Protein AF-A0A7X7K884-F1 (afdb_monomer_lite)

pLDDT: mean 94.02, std 6.11, range [62.34, 98.56]

Radius of gyration: 20.05 Å; chains: 1; bounding box: 52×39×46 Å

Foldseek 3Di:
DVVVPDAAEAEEDFFWQQDLPRDVVSLVVVLVVLVVCVVVVHHYDYPDCEECRTTHQWYQDCPAPLNVLCVVLVVLCQLLQQDPPPHDNPNPCVPVVVVVVVCVPPPVPAADPDPGDSVVSCCPPRNPVSVVVSVVVNVVSCPPPDPVNVVRSVCSRPPVRIGGSVSNVVSVVVSVVVD

Secondary structure (DSSP, 8-state):
-GGGTPPPEEEEE----SSSS--HHHHHHHHHHHHHHHHTT-EEEES-SEESSSS-SEEE-TTSHHHHHHHHHHHHHHHHT--TTT--SGGGHHHHHHHHHHHHHH-TT---TTT-HHHHHHHHIIIIITHHHHHHHHHHHTTT--HHHHHHHHHTTSGGGEEE-HHHHHHHHHHHHT-

Sequence (179 aa):
MRRTGTPIWIGEFGPMLPNLDAEPWRLQLLRDQLEIYREHDASWALWTYKDVGLQGLRTVDPASGYLTRIADVLAAKERLGVDSWGGSDAGVRDILDPIDALFDREFPDYHPWPWGRRPHIAVLVRHILLAEPLAEEWADRFRGVTPEQAAELGRDFSFARTHERTPLADLLRSHIAES

Structure (mmCIF, N/CA/C/O backbone):
data_AF-A0A7X7K884-F1
#
_entry.id   AF-A0A7X7K884-F1
#
loop_
_atom_site.group_PDB
_atom_site.id
_atom_site.type_symbol
_atom_site.label_atom_id
_atom_site.label_alt_id
_atom_site.label_comp_id
_atom_site.label_asym_id
_atom_site.label_entity_id
_atom_site.label_seq_id
_atom_site.pdbx_PDB_ins_code
_atom_site.Cartn_x
_atom_site.Cartn_y
_atom_site.Cartn_z
_atom_site.occupancy
_atom_site.B_iso_or_equiv
_atom_site.auth_seq_id
_atom_site.auth_comp_id
_atom_site.auth_asym_id
_atom_site.auth_atom_id
_atom_site.pdbx_PDB_model_num
ATOM 1 N N . MET A 1 1 ? -21.593 -12.831 15.971 1.00 76.75 1 MET A N 1
ATOM 2 C CA . MET A 1 1 ? -21.101 -11.877 16.984 1.00 76.75 1 MET A CA 1
ATOM 3 C C . MET A 1 1 ? -22.238 -11.373 17.867 1.00 76.75 1 MET A C 1
ATOM 5 O O . MET A 1 1 ? -22.287 -11.816 19.002 1.00 76.75 1 MET A O 1
ATOM 9 N N . ARG A 1 2 ? -23.235 -10.614 17.372 1.00 81.50 2 ARG A N 1
ATOM 10 C CA . ARG A 1 2 ? -24.360 -10.146 18.225 1.00 81.50 2 ARG A CA 1
ATOM 11 C C . ARG A 1 2 ? -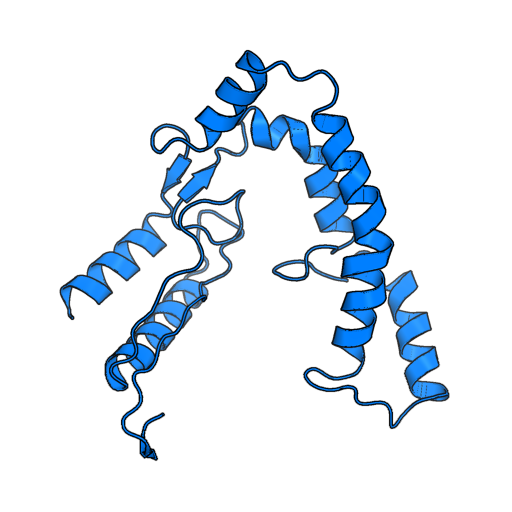25.157 -11.252 18.921 1.00 81.50 2 ARG A C 1
ATOM 13 O O . ARG A 1 2 ? -25.301 -11.229 20.133 1.00 81.50 2 ARG A O 1
ATOM 20 N N . ARG A 1 3 ? -25.605 -12.270 18.174 1.00 91.44 3 ARG A N 1
ATOM 21 C CA . ARG A 1 3 ? -26.340 -13.424 18.739 1.00 91.44 3 ARG A CA 1
ATOM 22 C C . ARG A 1 3 ? -25.559 -14.168 19.830 1.00 91.44 3 ARG A C 1
ATOM 24 O O . ARG A 1 3 ? -26.157 -14.841 20.655 1.00 91.44 3 ARG A O 1
ATOM 31 N N . THR A 1 4 ? -24.233 -14.089 19.793 1.00 93.69 4 THR A N 1
ATOM 32 C CA . THR A 1 4 ? -23.328 -14.839 20.669 1.00 93.69 4 THR A CA 1
ATOM 33 C C . THR A 1 4 ? -22.676 -13.963 21.740 1.00 93.69 4 THR A C 1
ATOM 35 O O . THR A 1 4 ? -21.855 -14.474 22.491 1.00 93.69 4 THR A O 1
ATOM 38 N N . GLY A 1 5 ? -22.987 -12.658 21.794 1.00 91.88 5 GLY A N 1
ATOM 39 C CA . GLY A 1 5 ? -22.321 -11.700 22.687 1.00 91.88 5 GLY A CA 1
ATOM 40 C C . GLY A 1 5 ? -20.812 -11.560 22.444 1.00 91.88 5 GLY A C 1
ATOM 41 O O . GLY A 1 5 ? -20.084 -11.112 23.321 1.00 91.88 5 GLY A O 1
ATOM 42 N N . THR A 1 6 ? -20.317 -11.992 21.280 1.00 95.06 6 THR A N 1
ATOM 43 C CA . THR A 1 6 ? -18.884 -11.963 20.962 1.00 95.06 6 THR A CA 1
ATOM 44 C C . THR A 1 6 ? -18.472 -10.540 20.579 1.00 95.06 6 THR A C 1
ATOM 46 O O . THR A 1 6 ? -19.115 -9.994 19.674 1.00 95.06 6 THR A O 1
ATOM 49 N N . PRO A 1 7 ? -17.409 -9.974 21.185 1.00 94.19 7 PRO A N 1
ATOM 50 C CA . PRO A 1 7 ? -16.868 -8.675 20.793 1.00 94.19 7 PRO A CA 1
ATOM 51 C C . PRO A 1 7 ? -16.524 -8.611 19.302 1.00 94.19 7 PRO A C 1
ATOM 53 O O . PRO A 1 7 ? -16.118 -9.612 18.705 1.00 94.19 7 PRO A O 1
ATOM 56 N N . ILE A 1 8 ? -16.689 -7.429 18.709 1.00 95.25 8 ILE A N 1
ATOM 57 C CA . ILE A 1 8 ? -16.370 -7.166 17.304 1.00 95.25 8 ILE A CA 1
ATOM 58 C C . ILE A 1 8 ? -15.043 -6.405 17.243 1.00 95.25 8 ILE A C 1
ATOM 60 O O . ILE A 1 8 ? -14.873 -5.396 17.926 1.00 95.25 8 ILE A O 1
ATOM 64 N N . TRP A 1 9 ? -14.121 -6.890 16.411 1.00 95.69 9 TRP A N 1
ATOM 65 C CA . TRP A 1 9 ? -12.833 -6.257 16.138 1.00 95.69 9 TRP A CA 1
ATOM 66 C C . TRP A 1 9 ? -12.632 -6.110 14.626 1.00 95.69 9 TRP A C 1
ATOM 68 O O . TRP A 1 9 ? -12.530 -7.112 13.915 1.00 95.69 9 TRP A O 1
ATOM 78 N N . ILE A 1 10 ? -12.576 -4.870 14.139 1.00 96.75 10 ILE A N 1
ATOM 79 C CA . ILE A 1 10 ? -12.199 -4.534 12.765 1.00 96.75 10 ILE A CA 1
ATOM 80 C C . ILE A 1 10 ? -10.694 -4.273 12.745 1.00 96.75 10 ILE A C 1
ATOM 82 O O . ILE A 1 10 ? -10.235 -3.180 13.072 1.00 96.75 10 ILE A O 1
ATOM 86 N N . GLY A 1 11 ? -9.922 -5.299 12.391 1.00 96.56 11 GLY A N 1
ATOM 87 C CA . GLY A 1 11 ? -8.462 -5.240 12.480 1.00 96.56 11 GLY A CA 1
ATOM 88 C C . GLY A 1 11 ? -7.784 -4.337 11.454 1.00 96.56 11 GLY A C 1
ATOM 89 O O . GLY A 1 11 ? -6.732 -3.790 11.761 1.00 96.56 11 GLY A O 1
ATOM 90 N N . GLU A 1 12 ? -8.372 -4.176 10.268 1.00 95.44 12 GLU A N 1
ATOM 91 C CA . GLU A 1 12 ? -7.810 -3.357 9.192 1.00 95.44 12 GLU A CA 1
ATOM 92 C C . GLU A 1 12 ? -8.931 -2.724 8.360 1.00 95.44 12 GLU A C 1
ATOM 94 O O . GLU A 1 12 ? -9.850 -3.403 7.899 1.00 95.44 12 GLU A O 1
ATOM 99 N N . PHE A 1 13 ? -8.852 -1.408 8.178 1.00 94.62 13 PHE A N 1
ATOM 100 C CA . PHE A 1 13 ? -9.671 -0.609 7.265 1.00 94.62 13 PHE A CA 1
ATOM 101 C C . PHE A 1 13 ? -8.995 0.753 7.064 1.00 94.62 13 PHE A C 1
ATOM 103 O O . PHE A 1 13 ? -8.128 1.136 7.849 1.00 94.62 13 PHE A O 1
ATOM 110 N N . GLY A 1 14 ? -9.407 1.509 6.053 1.00 91.50 14 GLY A N 1
ATOM 111 C CA . GLY A 1 14 ? -8.938 2.877 5.857 1.00 91.50 14 GLY A CA 1
ATOM 112 C C . GLY A 1 14 ? -9.283 3.409 4.468 1.00 91.50 14 GLY A C 1
ATOM 113 O O . GLY A 1 14 ? -9.529 2.622 3.549 1.00 91.50 14 GLY A O 1
ATOM 114 N N . PRO A 1 15 ? -9.338 4.738 4.292 1.00 90.75 15 PRO A N 1
ATOM 115 C CA . PRO A 1 15 ? -9.564 5.331 2.986 1.00 90.75 15 PRO A CA 1
ATOM 116 C C . PRO A 1 15 ? -8.265 5.319 2.174 1.00 90.75 15 PRO A C 1
ATOM 118 O O . PRO A 1 15 ? -7.230 5.776 2.647 1.00 90.75 15 PRO A O 1
ATOM 121 N N . MET A 1 16 ? -8.322 4.894 0.911 1.00 88.31 16 MET A N 1
AT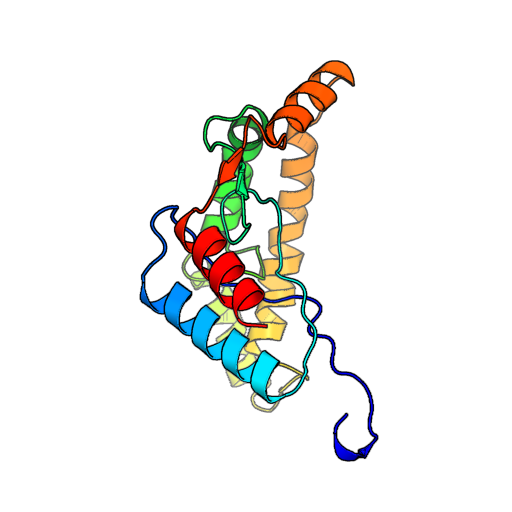OM 122 C CA . MET A 1 16 ? -7.229 5.170 -0.029 1.00 88.31 16 MET A CA 1
ATOM 123 C C . MET A 1 16 ? -7.201 6.665 -0.350 1.00 88.31 16 MET A C 1
ATOM 125 O O . MET A 1 16 ? -8.185 7.188 -0.865 1.00 88.31 16 MET A O 1
ATOM 129 N N . LEU A 1 17 ? -6.088 7.329 -0.058 1.00 85.56 17 LEU A N 1
ATOM 130 C CA . LEU A 1 17 ? -5.802 8.756 -0.210 1.00 85.56 17 LEU A CA 1
ATOM 131 C C . LEU A 1 17 ? -4.534 8.944 -1.076 1.00 85.56 17 LEU A C 1
ATOM 133 O O . LEU A 1 17 ? -3.469 9.279 -0.540 1.00 85.56 17 LEU A O 1
ATOM 137 N N . PRO A 1 18 ? -4.627 8.712 -2.403 1.00 71.56 18 PRO A N 1
ATOM 138 C CA . PRO A 1 18 ? -3.469 8.737 -3.307 1.00 71.56 18 PRO A CA 1
ATOM 139 C C . PRO A 1 18 ? -2.813 10.121 -3.422 1.00 71.56 18 PRO A C 1
ATOM 141 O O . PRO A 1 18 ? -1.655 10.225 -3.807 1.00 71.56 18 PRO A O 1
ATOM 144 N N . ASN A 1 19 ? -3.534 11.181 -3.048 1.00 69.88 19 ASN A N 1
ATOM 145 C CA . ASN A 1 19 ? -3.021 12.543 -2.957 1.00 69.88 19 ASN A CA 1
ATOM 146 C C . ASN A 1 19 ? -3.124 13.032 -1.505 1.00 69.88 19 ASN A C 1
ATOM 148 O O . ASN A 1 19 ? -4.016 12.610 -0.765 1.00 69.88 19 ASN A O 1
ATOM 152 N N . LEU A 1 20 ? -2.227 13.941 -1.100 1.00 62.34 20 LEU A N 1
ATOM 153 C CA . LEU A 1 20 ? -2.280 14.575 0.228 1.00 62.34 20 LEU A CA 1
ATOM 154 C C . LEU A 1 20 ? -3.579 15.368 0.431 1.00 62.34 20 LEU A C 1
ATOM 156 O O . LEU A 1 20 ? -4.133 15.373 1.531 1.00 62.34 20 LEU A O 1
ATOM 160 N N . ASP A 1 21 ? -4.093 15.953 -0.651 1.00 65.44 21 ASP A N 1
ATOM 161 C CA . ASP A 1 21 ? -5.430 16.530 -0.714 1.00 65.44 21 ASP A CA 1
ATOM 162 C C . ASP A 1 21 ? -6.447 15.402 -0.910 1.00 65.44 21 ASP A C 1
ATOM 164 O O . ASP A 1 21 ? -6.805 15.021 -2.028 1.00 65.44 21 ASP A O 1
ATOM 168 N N . ALA A 1 22 ? -6.865 14.813 0.208 1.00 66.44 22 ALA A N 1
ATOM 169 C CA . ALA A 1 22 ? -7.901 13.796 0.228 1.00 66.44 22 ALA A CA 1
ATOM 170 C C . ALA A 1 22 ? -9.183 14.328 -0.427 1.00 66.44 22 ALA A C 1
ATOM 172 O O . ALA A 1 22 ? -9.703 15.373 -0.032 1.00 66.44 22 ALA A O 1
ATOM 173 N N . GLU A 1 23 ? -9.735 13.583 -1.387 1.00 80.50 23 GLU A N 1
ATOM 174 C CA . GLU A 1 23 ? -11.049 13.917 -1.930 1.00 80.50 23 GLU A CA 1
ATOM 175 C C . GLU A 1 23 ? -12.086 13.914 -0.788 1.00 80.50 23 GLU A C 1
ATOM 177 O O . GLU A 1 23 ? -12.176 12.914 -0.064 1.00 80.50 23 GLU A O 1
ATOM 182 N N . PRO A 1 24 ? -12.894 14.979 -0.613 1.00 88.25 24 PRO A N 1
ATOM 183 C CA . PRO A 1 24 ? -13.773 15.116 0.551 1.00 88.25 24 PRO A CA 1
ATOM 184 C C . PRO A 1 24 ? -14.710 13.924 0.779 1.00 88.25 24 PRO A C 1
ATOM 186 O O . PRO A 1 24 ? -14.969 13.540 1.919 1.00 88.25 24 PRO A O 1
ATOM 189 N N . TRP A 1 25 ? -15.172 13.285 -0.298 1.00 90.69 25 TRP A N 1
ATOM 190 C CA . TRP A 1 25 ? -16.068 12.132 -0.220 1.00 90.69 25 TRP A CA 1
ATOM 191 C C . TRP A 1 25 ? -15.414 10.900 0.425 1.00 90.69 25 TRP A C 1
ATOM 193 O O . TRP A 1 25 ? -16.105 10.120 1.074 1.00 90.69 25 TRP A O 1
ATOM 203 N N . ARG A 1 26 ? -14.089 10.727 0.310 1.00 91.69 26 ARG A N 1
ATOM 204 C CA . ARG A 1 26 ? -13.359 9.603 0.928 1.00 91.69 26 ARG A CA 1
ATOM 205 C C . ARG A 1 26 ? -13.316 9.740 2.443 1.00 91.69 26 ARG A C 1
ATOM 207 O O . ARG A 1 26 ? -13.460 8.753 3.159 1.00 91.69 26 ARG A O 1
ATOM 214 N N . LEU A 1 27 ? -13.142 10.971 2.924 1.00 92.88 27 LEU A N 1
ATOM 215 C CA . LEU A 1 27 ? -13.195 11.283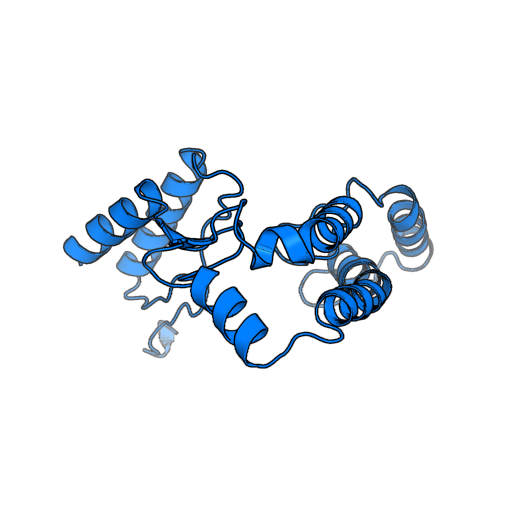 4.350 1.00 92.88 27 LEU A CA 1
ATOM 216 C C . LEU A 1 27 ? -14.623 11.170 4.886 1.00 92.88 27 LEU A C 1
ATOM 218 O O . LEU A 1 27 ? -14.813 10.645 5.977 1.00 92.88 27 LEU A O 1
ATOM 222 N N . GLN A 1 28 ? -15.627 11.597 4.114 1.00 94.75 28 GLN A N 1
ATOM 223 C CA . GLN A 1 28 ? -17.025 11.394 4.497 1.00 94.75 28 GLN A CA 1
ATOM 224 C C . GLN A 1 28 ? -17.356 9.902 4.627 1.00 94.75 28 GLN A C 1
ATOM 226 O O . GLN A 1 28 ? -17.892 9.491 5.647 1.00 94.75 28 GLN A O 1
ATOM 231 N N . LEU A 1 29 ? -16.945 9.076 3.660 1.00 95.00 29 LEU A N 1
ATOM 232 C CA . LEU A 1 29 ? -17.159 7.629 3.723 1.00 95.00 29 LEU A CA 1
ATOM 233 C C . LEU A 1 29 ? -16.505 7.000 4.963 1.00 95.00 29 LEU A C 1
ATOM 235 O O . LEU A 1 29 ? -17.106 6.148 5.612 1.00 95.00 29 LEU A O 1
ATOM 239 N N . LEU A 1 30 ? -15.286 7.431 5.312 1.00 95.62 30 LEU A N 1
ATOM 240 C CA . LEU A 1 30 ? -14.627 6.989 6.540 1.00 95.62 30 LEU A CA 1
ATOM 241 C C . LEU A 1 30 ? -15.426 7.398 7.786 1.00 95.62 30 LEU A C 1
ATOM 243 O O . LEU A 1 30 ? -15.566 6.594 8.703 1.00 95.62 30 LEU A O 1
ATOM 247 N N . ARG A 1 31 ? -15.947 8.630 7.829 1.00 96.12 31 ARG A N 1
ATOM 248 C CA . ARG A 1 31 ? -16.788 9.101 8.938 1.00 96.12 31 ARG A CA 1
ATOM 249 C C . ARG A 1 31 ? -18.024 8.220 9.095 1.00 96.12 31 ARG A C 1
ATOM 251 O O . ARG A 1 31 ? -18.252 7.713 10.188 1.00 96.12 31 ARG A O 1
ATOM 258 N N . ASP A 1 32 ? -18.747 7.980 8.006 1.00 96.75 32 ASP A N 1
ATOM 259 C CA . ASP A 1 32 ? -19.953 7.147 8.008 1.00 96.75 32 ASP A CA 1
ATOM 260 C C . ASP A 1 32 ? -19.629 5.716 8.481 1.00 96.75 32 ASP A C 1
ATOM 262 O O . ASP A 1 32 ? -20.344 5.129 9.293 1.00 96.75 32 ASP A O 1
ATOM 266 N N . GLN A 1 33 ? -18.500 5.158 8.032 1.00 97.06 33 GLN A N 1
ATOM 267 C CA . GLN A 1 33 ? -18.031 3.838 8.458 1.00 97.06 33 GLN A CA 1
ATOM 268 C C . GLN A 1 33 ? -17.710 3.780 9.961 1.00 97.06 33 GLN A C 1
ATOM 270 O O . GLN A 1 33 ? -18.080 2.817 10.634 1.00 97.06 33 GLN A O 1
ATOM 275 N N . LEU A 1 34 ? -17.044 4.803 10.499 1.00 97.25 34 LEU A N 1
ATOM 276 C CA . LEU A 1 34 ? -16.733 4.905 11.926 1.00 97.25 34 LEU A CA 1
ATOM 277 C C . LEU A 1 34 ? -17.999 5.074 12.782 1.00 97.25 34 LEU A C 1
ATOM 279 O O . LEU A 1 34 ? -18.091 4.501 13.868 1.00 97.25 34 LEU A O 1
ATOM 283 N N . GLU A 1 35 ? -18.999 5.811 12.296 1.00 96.88 35 GLU A N 1
ATOM 284 C CA . GLU A 1 35 ? -20.298 5.937 12.965 1.00 96.88 35 GLU A CA 1
ATOM 285 C C . GLU A 1 35 ? -21.008 4.583 13.090 1.00 96.88 35 GLU A C 1
ATOM 287 O O . GLU A 1 35 ? -21.498 4.260 14.174 1.00 96.88 35 GLU A O 1
ATOM 292 N N . ILE A 1 36 ? -20.972 3.756 12.039 1.00 96.19 36 ILE A N 1
ATOM 293 C CA . ILE A 1 36 ? -21.496 2.380 12.064 1.00 96.19 36 ILE A CA 1
ATOM 294 C C . ILE A 1 36 ? -20.744 1.522 13.089 1.00 96.19 36 ILE A C 1
ATOM 296 O O . ILE A 1 36 ? -21.354 0.726 13.805 1.00 96.19 36 ILE A O 1
ATOM 300 N N . TYR A 1 37 ? -19.417 1.657 13.177 1.00 95.75 37 TYR A N 1
ATOM 301 C CA . TYR A 1 37 ? -18.632 0.908 14.163 1.00 95.75 37 TYR A CA 1
ATOM 302 C C . TYR A 1 37 ? -19.026 1.281 15.589 1.00 95.75 37 TYR A C 1
ATOM 304 O O . TYR A 1 37 ? -19.256 0.389 16.406 1.00 95.75 37 TYR A O 1
ATOM 312 N N . ARG A 1 38 ? -19.194 2.578 15.862 1.00 94.75 38 ARG A N 1
ATOM 313 C CA . ARG A 1 38 ? -19.666 3.079 17.157 1.00 94.75 38 ARG A CA 1
ATOM 314 C C . ARG A 1 38 ? -21.084 2.605 17.485 1.00 94.75 38 ARG A C 1
ATOM 316 O O . ARG A 1 38 ? -21.310 2.150 18.597 1.00 94.75 38 ARG A O 1
ATOM 323 N N . GLU A 1 39 ? -22.020 2.641 16.532 1.00 94.44 39 GLU A N 1
ATOM 324 C CA . GLU A 1 39 ? -23.397 2.131 16.720 1.00 94.44 39 GLU A CA 1
ATOM 325 C C . GLU A 1 39 ? -23.424 0.646 17.127 1.00 94.44 39 GLU A C 1
ATOM 327 O O . GLU A 1 39 ? -24.416 0.122 17.638 1.00 94.44 39 GLU A O 1
ATOM 332 N N . HIS A 1 40 ? -22.347 -0.079 16.846 1.00 93.25 40 HIS A N 1
ATOM 333 C CA . HIS A 1 40 ? -22.261 -1.517 17.040 1.00 93.25 40 HIS A CA 1
ATOM 334 C C . HIS A 1 40 ? -21.227 -1.933 18.085 1.00 93.25 40 HIS A C 1
ATOM 336 O O . HIS A 1 40 ? -20.892 -3.121 18.133 1.00 93.25 40 HIS A O 1
ATOM 342 N N . ASP A 1 41 ? -20.742 -0.984 18.895 1.00 93.00 41 ASP A N 1
ATOM 343 C CA . ASP A 1 41 ? -19.698 -1.180 19.910 1.00 93.00 41 ASP A CA 1
ATOM 344 C C . ASP A 1 41 ? -18.478 -1.936 19.352 1.00 93.00 41 ASP A C 1
ATOM 346 O O . ASP A 1 41 ? -17.873 -2.796 20.002 1.00 93.00 41 ASP A O 1
ATOM 350 N N . ALA A 1 42 ? -18.150 -1.670 18.087 1.00 95.19 42 ALA A N 1
ATOM 351 C CA . ALA A 1 42 ? -17.123 -2.388 17.364 1.00 95.19 42 ALA A CA 1
ATOM 352 C C . ALA A 1 42 ? -15.778 -1.671 17.510 1.00 95.19 42 ALA A C 1
ATOM 354 O O . ALA A 1 42 ? -15.605 -0.526 17.093 1.00 95.19 42 ALA A O 1
ATOM 355 N N . SER A 1 43 ? -14.808 -2.366 18.098 1.00 95.31 43 SER A N 1
ATOM 356 C CA . SER A 1 43 ? -13.440 -1.864 18.227 1.00 95.31 43 SER A CA 1
ATOM 357 C C . SER A 1 43 ? -12.710 -1.971 16.891 1.00 95.31 43 SER A C 1
ATOM 359 O O . SER A 1 43 ? -12.978 -2.888 16.111 1.00 95.31 43 SER A O 1
ATOM 361 N N . TRP A 1 44 ? -11.777 -1.061 16.618 1.00 96.69 44 TRP A N 1
ATOM 362 C CA . TRP A 1 44 ? -11.127 -0.990 15.313 1.00 96.69 44 TRP A CA 1
ATOM 363 C C . TRP A 1 44 ? -9.664 -0.546 15.381 1.00 96.69 44 TRP A C 1
ATOM 365 O O . TRP A 1 44 ? -9.243 0.130 16.319 1.00 96.69 44 TRP A O 1
ATOM 375 N N . ALA A 1 45 ? -8.900 -0.899 14.346 1.00 96.69 45 ALA A N 1
ATOM 376 C CA . ALA A 1 45 ? -7.568 -0.369 14.084 1.00 96.69 45 ALA A CA 1
ATOM 377 C C . ALA A 1 45 ? -7.473 0.121 12.633 1.00 96.69 45 ALA A C 1
ATOM 379 O O . ALA A 1 45 ? -7.736 -0.622 11.687 1.00 96.69 45 ALA A O 1
ATOM 380 N N . LEU A 1 46 ? -7.115 1.398 12.460 1.00 95.62 46 LEU A N 1
ATOM 381 C CA . LEU A 1 46 ? -6.902 1.971 11.135 1.00 95.62 46 LEU A CA 1
ATOM 382 C C . LEU A 1 46 ? -5.631 1.372 10.525 1.00 95.62 46 LEU A C 1
ATOM 384 O O . LEU A 1 46 ? -4.552 1.430 11.120 1.00 95.62 46 LEU A O 1
ATOM 388 N N . TRP A 1 47 ? -5.751 0.879 9.299 1.00 94.62 47 TRP A N 1
ATOM 389 C CA . TRP A 1 47 ? -4.620 0.530 8.463 1.00 94.62 47 TRP A CA 1
ATOM 390 C C . TRP A 1 47 ? -4.297 1.715 7.535 1.00 94.62 47 TRP A C 1
ATOM 392 O O . TRP A 1 47 ? -5.082 2.068 6.661 1.00 94.62 47 TRP A O 1
ATOM 402 N N . THR A 1 48 ? -3.164 2.397 7.674 1.00 93.94 48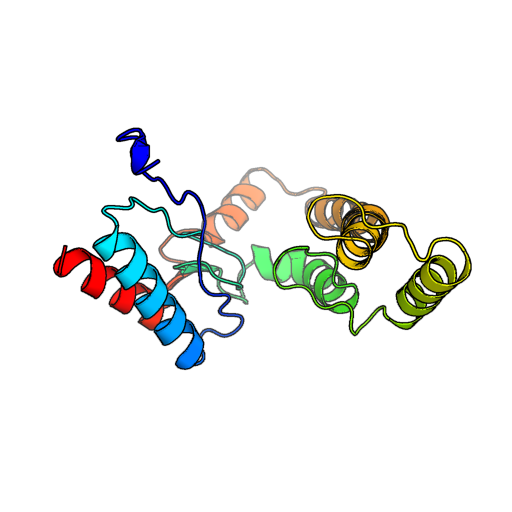 THR A N 1
ATOM 403 C CA . THR A 1 48 ? -2.011 2.118 8.548 1.00 93.94 48 THR A CA 1
ATOM 404 C C . THR A 1 48 ? -1.462 3.410 9.150 1.00 93.94 48 THR A C 1
ATOM 406 O O . THR A 1 48 ? -1.888 4.509 8.800 1.00 93.94 48 THR A O 1
ATOM 409 N N . TYR A 1 49 ? -0.508 3.319 10.073 1.00 95.62 49 TYR A N 1
ATOM 410 C CA . TYR A 1 49 ? 0.078 4.511 10.683 1.00 95.62 49 TYR A CA 1
ATOM 411 C C . TYR A 1 49 ? 1.036 5.251 9.739 1.00 95.62 49 TYR A C 1
ATOM 413 O O . TYR A 1 49 ? 0.985 6.478 9.652 1.00 95.62 49 TYR A O 1
ATOM 421 N N . LYS A 1 50 ? 1.906 4.519 9.032 1.00 95.50 50 LYS A N 1
ATOM 422 C CA . LYS A 1 50 ? 2.896 5.071 8.096 1.00 95.50 50 LYS A CA 1
ATOM 423 C C . LYS A 1 50 ? 2.908 4.291 6.798 1.00 95.50 50 LYS A C 1
ATOM 425 O O . LYS A 1 50 ? 2.851 3.065 6.829 1.00 95.50 50 LYS A O 1
ATOM 430 N N . ASP A 1 51 ? 3.051 4.993 5.685 1.00 94.38 51 ASP A N 1
ATOM 431 C CA . ASP A 1 51 ? 3.130 4.374 4.369 1.00 94.38 51 ASP A CA 1
ATOM 432 C C . ASP A 1 51 ? 3.985 5.167 3.372 1.00 94.38 51 ASP A C 1
ATOM 434 O O . ASP A 1 51 ? 4.685 6.115 3.730 1.00 94.38 51 ASP A O 1
ATOM 438 N N . VAL A 1 52 ? 3.926 4.738 2.111 1.00 93.69 52 VAL A N 1
ATOM 439 C CA . VAL A 1 52 ? 4.662 5.303 0.974 1.00 93.69 52 VAL A CA 1
ATOM 440 C C . VAL A 1 52 ? 3.771 6.130 0.036 1.00 93.69 52 VAL A C 1
ATOM 442 O O . VAL A 1 52 ? 4.115 6.296 -1.129 1.00 93.69 52 VAL A O 1
ATOM 445 N N . GLY A 1 53 ? 2.624 6.627 0.519 1.00 89.12 53 GLY A N 1
ATOM 446 C CA . GLY A 1 53 ? 1.785 7.555 -0.252 1.00 89.12 53 GLY A CA 1
ATOM 447 C C . GLY A 1 53 ? 0.373 7.085 -0.612 1.00 89.12 53 GLY A C 1
ATOM 448 O O . GLY A 1 53 ? -0.268 7.750 -1.413 1.00 89.12 53 GLY A O 1
ATOM 449 N N . LEU A 1 54 ? -0.163 6.021 -0.002 1.00 89.12 54 LEU A N 1
ATOM 450 C CA . LEU A 1 54 ? -1.482 5.478 -0.353 1.00 89.12 54 LEU A CA 1
ATOM 451 C C . LEU A 1 54 ? -2.613 5.788 0.644 1.00 89.12 54 LEU A C 1
ATOM 453 O O . LEU A 1 54 ? -3.617 6.338 0.233 1.00 89.12 54 LEU A O 1
ATOM 457 N N . GLN A 1 55 ? -2.529 5.409 1.918 1.00 91.62 55 GLN A N 1
ATOM 458 C CA . GLN A 1 55 ? -3.623 5.520 2.907 1.00 91.62 55 GLN A CA 1
ATOM 459 C C . GLN A 1 55 ? -3.176 5.745 4.360 1.00 91.62 55 GLN A C 1
ATOM 461 O O . GLN A 1 55 ? -4.008 5.848 5.257 1.00 91.62 55 GLN A O 1
ATOM 466 N N . GLY A 1 56 ? -1.869 5.795 4.621 1.00 93.69 56 GLY A N 1
ATOM 467 C CA . GLY A 1 56 ? -1.333 5.927 5.973 1.00 93.69 56 GLY A CA 1
ATOM 468 C C . GLY A 1 56 ? -1.753 7.229 6.663 1.00 93.69 56 GLY A C 1
ATOM 469 O O . GLY A 1 56 ? -1.927 8.259 6.017 1.00 93.69 56 GLY A O 1
ATOM 470 N N . LEU A 1 57 ? -1.843 7.247 7.992 1.00 94.50 57 LEU A N 1
ATOM 471 C CA . LEU A 1 57 ? -2.035 8.504 8.727 1.00 94.50 57 LEU A CA 1
ATOM 472 C C . LEU A 1 57 ? -0.884 9.492 8.470 1.00 94.50 57 LEU A C 1
ATOM 474 O O . LEU A 1 57 ? -1.084 10.707 8.400 1.00 94.50 57 LEU A O 1
ATOM 478 N N . ARG A 1 58 ? 0.325 8.955 8.290 1.00 94.81 58 ARG A N 1
ATOM 479 C CA . ARG A 1 58 ? 1.496 9.681 7.810 1.00 94.81 58 ARG A CA 1
ATOM 480 C C . ARG A 1 58 ? 2.074 9.003 6.572 1.00 94.81 58 ARG A C 1
ATOM 482 O O . ARG A 1 58 ? 2.063 7.780 6.483 1.00 94.81 58 ARG A O 1
ATOM 489 N N . THR A 1 59 ? 2.634 9.782 5.657 1.00 94.88 59 THR A N 1
ATOM 490 C CA . THR A 1 59 ? 3.383 9.268 4.500 1.00 94.88 59 THR A CA 1
ATOM 491 C C . THR A 1 59 ? 4.828 9.723 4.558 1.00 94.88 59 THR A C 1
ATOM 493 O O . THR A 1 59 ? 5.122 10.816 5.045 1.00 94.88 59 THR A O 1
ATOM 496 N N . VAL A 1 60 ? 5.737 8.892 4.061 1.00 95.19 60 VAL A N 1
ATOM 497 C CA . VAL A 1 60 ? 7.119 9.302 3.793 1.00 95.19 60 VAL A CA 1
ATOM 498 C C . VAL A 1 60 ? 7.139 10.446 2.774 1.00 95.19 60 VAL A C 1
ATOM 500 O O . VAL A 1 60 ? 6.286 10.497 1.885 1.00 95.19 60 VAL A O 1
ATOM 503 N N . ASP A 1 61 ? 8.093 11.369 2.926 1.00 93.12 61 ASP A N 1
ATOM 504 C CA . ASP A 1 61 ? 8.369 12.426 1.947 1.00 93.12 61 ASP A CA 1
ATOM 505 C C . ASP A 1 61 ? 8.677 11.807 0.565 1.00 93.12 61 ASP A C 1
ATOM 507 O O . ASP A 1 61 ? 9.602 10.991 0.466 1.00 93.12 61 ASP A O 1
ATOM 511 N N . PRO A 1 62 ? 7.944 12.164 -0.509 1.00 91.00 62 PRO A N 1
ATOM 512 C CA . PRO A 1 62 ? 8.235 11.710 -1.871 1.00 91.00 62 PRO A CA 1
ATOM 513 C C . PRO A 1 62 ? 9.682 11.960 -2.322 1.00 91.00 62 PRO A C 1
ATOM 515 O O . PRO A 1 62 ? 10.202 11.199 -3.134 1.00 91.00 62 PRO A O 1
ATOM 518 N N . ALA A 1 63 ? 10.345 12.986 -1.777 1.00 94.12 63 ALA A N 1
ATOM 519 C CA . ALA A 1 63 ? 11.746 13.313 -2.042 1.00 94.12 63 ALA A CA 1
ATOM 520 C C . ALA A 1 63 ? 12.746 12.564 -1.134 1.00 94.12 63 ALA A C 1
ATOM 522 O O . ALA A 1 63 ? 13.954 12.794 -1.218 1.00 94.12 63 ALA A O 1
ATOM 523 N N . SER A 1 64 ? 12.274 11.673 -0.257 1.00 97.25 64 SER A N 1
ATOM 524 C CA . SER A 1 64 ? 13.121 10.868 0.631 1.00 97.25 64 SER A CA 1
ATOM 525 C C . SER A 1 64 ? 14.091 9.961 -0.129 1.00 97.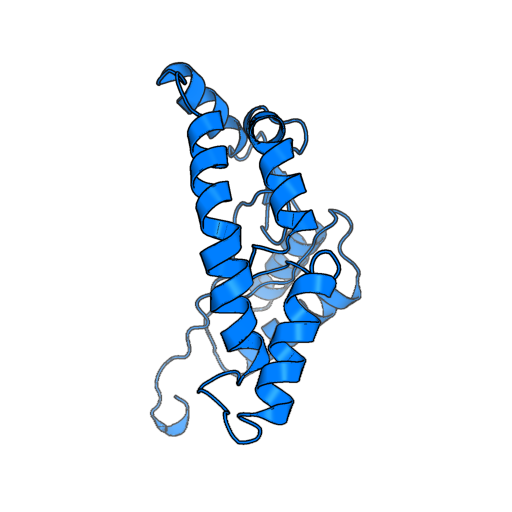25 64 SER A C 1
ATOM 527 O O . SER A 1 64 ? 13.852 9.561 -1.276 1.00 97.25 64 SER A O 1
ATOM 529 N N . GLY A 1 65 ? 15.179 9.575 0.543 1.00 97.88 65 GLY A N 1
ATOM 530 C CA . GLY A 1 65 ? 16.154 8.640 -0.008 1.00 97.88 65 GLY A CA 1
ATOM 531 C C . GLY A 1 65 ? 15.529 7.276 -0.294 1.00 97.88 65 GLY A C 1
ATOM 532 O O . GLY A 1 65 ? 15.810 6.685 -1.338 1.00 97.88 65 GLY A O 1
ATOM 533 N N . TYR A 1 66 ? 14.643 6.798 0.586 1.00 97.94 66 TYR A N 1
ATOM 534 C CA . TYR A 1 66 ? 13.928 5.538 0.382 1.00 97.94 66 TYR A CA 1
ATOM 535 C C . TYR A 1 66 ? 13.032 5.569 -0.861 1.00 97.94 66 TYR A C 1
ATOM 537 O O . TYR A 1 66 ? 13.181 4.698 -1.718 1.00 97.94 66 TYR A O 1
ATOM 545 N N . LEU A 1 67 ? 12.142 6.563 -1.001 1.00 96.88 67 LEU A N 1
ATOM 546 C CA . LEU A 1 67 ? 11.215 6.612 -2.141 1.00 96.88 67 LEU A CA 1
ATOM 547 C C . LEU A 1 67 ? 11.926 6.898 -3.461 1.00 96.88 67 LEU A C 1
ATOM 549 O O . LEU A 1 67 ? 11.627 6.239 -4.455 1.00 96.88 67 LEU A O 1
ATOM 553 N N . THR A 1 68 ? 12.932 7.775 -3.462 1.00 97.69 68 THR A N 1
ATOM 554 C CA . THR A 1 68 ? 13.758 8.024 -4.653 1.00 97.69 68 THR A CA 1
ATOM 555 C C . THR A 1 68 ? 14.458 6.744 -5.123 1.00 97.69 68 THR A C 1
ATOM 557 O O . THR A 1 68 ? 14.512 6.463 -6.318 1.00 97.69 68 THR A O 1
ATOM 560 N N . ARG A 1 69 ? 14.959 5.918 -4.194 1.00 97.94 69 ARG A N 1
ATOM 561 C CA . ARG A 1 69 ? 15.668 4.666 -4.511 1.00 97.94 69 ARG A CA 1
ATOM 562 C C . ARG A 1 69 ? 14.783 3.627 -5.206 1.00 97.94 69 ARG A C 1
ATOM 564 O O . ARG A 1 69 ? 15.266 2.890 -6.068 1.00 97.94 69 ARG A O 1
ATOM 571 N N . ILE A 1 70 ? 13.512 3.547 -4.815 1.00 97.69 70 ILE A N 1
ATOM 572 C CA . ILE A 1 70 ? 12.559 2.560 -5.344 1.00 97.69 70 ILE A CA 1
ATOM 573 C C . ILE A 1 70 ? 11.608 3.143 -6.398 1.00 97.69 70 ILE A C 1
ATOM 575 O O . ILE A 1 70 ? 10.685 2.448 -6.817 1.00 97.69 70 ILE A O 1
ATOM 579 N N . ALA A 1 71 ? 11.819 4.388 -6.837 1.00 97.12 71 ALA A N 1
ATOM 580 C CA . ALA A 1 71 ? 10.887 5.123 -7.692 1.00 97.12 71 ALA A CA 1
ATOM 581 C C . ALA A 1 71 ? 10.514 4.367 -8.978 1.00 97.12 71 ALA A C 1
ATOM 583 O O . ALA A 1 71 ? 9.332 4.265 -9.302 1.00 97.12 71 ALA A O 1
ATOM 584 N N . ASP A 1 72 ? 11.482 3.763 -9.674 1.00 97.19 72 ASP A N 1
ATOM 585 C CA . ASP A 1 72 ? 11.168 3.022 -10.906 1.00 97.19 72 ASP A CA 1
ATOM 586 C C . ASP A 1 72 ? 10.372 1.743 -10.628 1.00 97.19 72 ASP A C 1
ATOM 588 O O . ASP A 1 72 ? 9.536 1.356 -11.441 1.00 97.19 72 ASP A O 1
ATOM 592 N N . VAL A 1 73 ? 10.606 1.096 -9.477 1.00 97.44 73 VAL A N 1
ATOM 593 C CA . VAL A 1 73 ? 9.824 -0.073 -9.056 1.00 97.44 73 VAL A CA 1
ATOM 594 C C . VAL A 1 73 ? 8.388 0.368 -8.808 1.00 97.44 73 VAL A C 1
ATOM 596 O O . VAL A 1 73 ? 7.472 -0.251 -9.330 1.00 97.44 73 VAL A O 1
ATOM 599 N N . LEU A 1 74 ? 8.168 1.477 -8.091 1.00 95.81 74 LEU A N 1
ATOM 600 C CA . LEU A 1 74 ? 6.826 2.036 -7.888 1.00 95.81 74 LEU A CA 1
ATOM 601 C C . LEU A 1 74 ? 6.145 2.381 -9.222 1.00 95.81 74 LEU A C 1
ATOM 603 O O . LEU A 1 74 ? 4.987 2.027 -9.424 1.00 95.81 74 LEU A O 1
ATOM 607 N N . ALA A 1 75 ? 6.871 2.985 -10.166 1.00 96.00 75 ALA A N 1
ATOM 608 C CA . ALA A 1 75 ? 6.350 3.282 -11.499 1.00 96.00 75 ALA A CA 1
ATOM 609 C C . ALA A 1 75 ? 6.004 2.012 -12.300 1.00 96.00 75 ALA A C 1
ATOM 611 O O . ALA A 1 75 ? 5.031 1.992 -13.058 1.00 96.00 75 ALA A O 1
ATOM 612 N N . ALA A 1 76 ? 6.784 0.939 -12.146 1.00 97.12 76 ALA A N 1
ATOM 613 C CA . ALA A 1 76 ? 6.476 -0.353 -12.745 1.00 97.12 76 ALA A CA 1
ATOM 614 C C . ALA A 1 76 ? 5.245 -1.000 -12.095 1.00 97.12 76 ALA A C 1
ATOM 616 O O . ALA A 1 76 ? 4.381 -1.499 -12.815 1.00 97.12 76 ALA A O 1
ATOM 617 N N . LYS A 1 77 ? 5.124 -0.927 -10.763 1.00 96.25 77 LYS A N 1
ATOM 618 C CA . LYS A 1 77 ? 3.956 -1.422 -10.025 1.00 96.25 77 LYS A CA 1
ATOM 619 C C . LYS A 1 77 ? 2.673 -0.717 -10.452 1.00 96.25 77 LYS A C 1
ATOM 621 O O . LYS A 1 77 ? 1.674 -1.400 -10.650 1.00 96.25 77 LYS A O 1
ATOM 626 N N . GLU A 1 78 ? 2.720 0.601 -10.644 1.00 94.44 78 GLU A N 1
ATOM 627 C CA . GLU A 1 78 ? 1.588 1.399 -11.127 1.00 94.44 78 GLU A CA 1
ATOM 628 C C . GLU A 1 78 ? 1.188 0.992 -12.549 1.00 94.44 78 GLU A C 1
ATOM 630 O O . GLU A 1 78 ? 0.038 0.645 -12.804 1.00 94.44 78 GLU A O 1
ATOM 635 N N . ARG A 1 79 ? 2.156 0.946 -13.476 1.00 95.94 79 ARG A N 1
ATOM 636 C CA . ARG A 1 79 ? 1.903 0.581 -14.879 1.00 95.94 79 ARG A CA 1
ATOM 637 C C . ARG A 1 79 ? 1.320 -0.827 -15.026 1.00 95.94 79 ARG A C 1
ATOM 639 O O . ARG A 1 79 ? 0.462 -1.042 -15.875 1.00 95.94 79 ARG A O 1
ATOM 646 N N . LEU A 1 80 ? 1.819 -1.779 -14.240 1.00 96.81 80 LEU A N 1
ATOM 647 C CA . LEU A 1 80 ? 1.417 -3.187 -14.304 1.00 96.81 80 LEU A CA 1
ATOM 648 C C . LEU A 1 80 ? 0.252 -3.530 -13.362 1.00 96.81 80 LEU A C 1
ATOM 650 O O . LEU A 1 80 ? -0.293 -4.633 -13.424 1.00 96.81 80 LEU A O 1
ATOM 654 N N . GLY A 1 81 ? -0.116 -2.615 -12.465 1.00 96.12 81 GLY A N 1
ATOM 655 C CA . GLY A 1 81 ? -1.137 -2.839 -11.452 1.00 96.12 81 GLY A CA 1
ATOM 656 C C . GLY A 1 81 ? -0.827 -4.002 -10.512 1.00 96.12 81 GLY A C 1
ATOM 657 O O . GLY A 1 81 ? -1.739 -4.734 -10.141 1.00 96.12 81 GLY A O 1
ATOM 658 N N . VAL A 1 82 ? 0.422 -4.270 -10.147 1.00 97.00 82 VAL A N 1
ATOM 659 C CA . VAL A 1 82 ? 0.721 -5.511 -9.397 1.00 97.00 82 VAL A CA 1
ATOM 660 C C . VAL A 1 82 ? 0.255 -5.479 -7.941 1.00 97.00 82 VAL A C 1
ATOM 662 O O . VAL A 1 82 ? 0.116 -6.534 -7.329 1.00 97.00 82 VAL A O 1
ATOM 665 N N . ASP A 1 83 ? -0.039 -4.302 -7.389 1.00 94.19 83 ASP A N 1
ATOM 666 C CA . ASP A 1 83 ? -0.600 -4.182 -6.045 1.00 94.19 83 ASP A CA 1
ATOM 667 C C . ASP A 1 83 ? -2.080 -4.578 -6.032 1.00 94.19 83 ASP A C 1
ATOM 669 O O . ASP A 1 83 ? -2.904 -4.009 -6.752 1.00 94.19 83 ASP A O 1
ATOM 673 N N . SER A 1 84 ? -2.426 -5.550 -5.184 1.00 91.06 84 SER A N 1
ATOM 674 C CA . SER A 1 84 ? -3.813 -5.993 -4.976 1.00 91.06 84 SER A CA 1
ATOM 675 C C 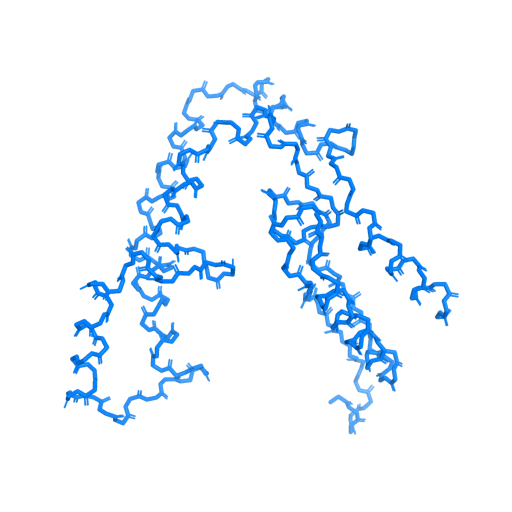. SER A 1 84 ? -4.676 -4.944 -4.279 1.00 91.06 84 SER A C 1
ATOM 677 O O . SER A 1 84 ? -5.900 -4.963 -4.404 1.00 91.06 84 SER A O 1
ATOM 679 N N . TRP A 1 85 ? -4.039 -4.009 -3.574 1.00 88.62 85 TRP A N 1
ATOM 680 C CA . TRP A 1 85 ? -4.683 -2.891 -2.905 1.00 88.62 85 TRP A CA 1
ATOM 681 C C . TRP A 1 85 ? -4.255 -1.575 -3.556 1.00 88.62 85 TRP A C 1
ATOM 683 O O . TRP A 1 85 ? -3.095 -1.183 -3.469 1.00 88.62 85 TRP A O 1
ATOM 693 N N . GLY A 1 86 ? -5.195 -0.897 -4.216 1.00 85.38 86 GLY A N 1
ATOM 694 C CA . GLY A 1 86 ? -4.965 0.397 -4.869 1.00 85.38 86 GLY A CA 1
ATOM 695 C C . GLY A 1 86 ? -4.448 0.343 -6.312 1.00 85.38 86 GLY A C 1
ATOM 696 O O . GLY A 1 86 ? -4.452 1.378 -6.967 1.00 85.38 86 GLY A O 1
ATOM 697 N N . GLY A 1 87 ? -4.067 -0.826 -6.840 1.00 89.00 87 GLY A N 1
ATOM 698 C CA . GLY A 1 87 ? -3.584 -0.963 -8.219 1.00 89.00 87 GLY A CA 1
ATOM 699 C C . GLY A 1 87 ? -4.695 -1.093 -9.273 1.00 89.00 87 GLY A C 1
ATOM 700 O O . GLY A 1 87 ? -5.708 -1.763 -9.058 1.00 89.00 87 GLY A O 1
ATOM 701 N N . SER A 1 88 ? -4.464 -0.544 -10.469 1.00 92.31 88 SER A N 1
ATOM 702 C CA . SER A 1 88 ? -5.371 -0.612 -11.632 1.00 92.31 88 SER A CA 1
ATOM 703 C C . SER A 1 88 ? -4.886 -1.607 -12.698 1.00 92.31 88 SER A C 1
ATOM 705 O O . SER A 1 88 ? -3.690 -1.705 -12.935 1.00 92.31 88 SER A O 1
ATOM 707 N N . ASP A 1 89 ? -5.784 -2.333 -13.380 1.00 94.94 89 ASP A N 1
ATOM 708 C CA . ASP A 1 89 ? -5.423 -3.171 -14.547 1.00 94.94 89 ASP A CA 1
ATOM 709 C C . ASP A 1 89 ? -5.399 -2.403 -15.872 1.00 94.94 89 ASP A C 1
ATOM 711 O O . ASP A 1 89 ? -5.108 -3.001 -16.909 1.00 94.94 89 ASP A O 1
ATOM 715 N N . ALA A 1 90 ? -5.692 -1.101 -15.873 1.00 94.81 90 ALA A N 1
ATOM 716 C CA . ALA A 1 90 ? -5.815 -0.320 -17.103 1.00 94.81 90 ALA A CA 1
ATOM 717 C C . ALA A 1 90 ? -4.585 -0.440 -18.026 1.00 94.81 90 ALA A C 1
ATOM 719 O O . ALA A 1 90 ? -4.738 -0.448 -19.245 1.00 94.81 90 ALA A O 1
ATOM 720 N N . GLY A 1 91 ? -3.382 -0.576 -17.457 1.00 94.31 91 GLY A N 1
ATOM 721 C CA . GLY A 1 91 ? -2.130 -0.711 -18.207 1.00 94.31 91 GLY A CA 1
ATOM 722 C C . GLY A 1 91 ? -1.819 -2.110 -18.752 1.00 94.31 91 GLY A C 1
ATOM 723 O O . GLY A 1 91 ? -0.813 -2.254 -19.440 1.00 94.31 91 GLY A O 1
ATOM 724 N N . VAL A 1 92 ? -2.637 -3.127 -18.448 1.00 96.44 92 VAL A N 1
ATOM 725 C CA . VAL A 1 92 ? -2.392 -4.541 -18.816 1.00 96.44 92 VAL A CA 1
ATOM 726 C C . VAL A 1 92 ? -3.639 -5.256 -19.360 1.00 96.44 92 VAL A C 1
ATOM 728 O O . VAL A 1 92 ? -3.709 -6.491 -19.375 1.00 96.44 92 VAL A O 1
ATOM 731 N N . ARG A 1 93 ? -4.669 -4.507 -19.784 1.00 96.44 93 ARG A N 1
ATOM 732 C CA . ARG A 1 93 ? -5.908 -5.101 -20.322 1.00 96.44 93 ARG A CA 1
ATOM 733 C C . ARG A 1 93 ? -5.687 -5.887 -21.609 1.00 96.44 93 ARG A C 1
ATOM 735 O O . ARG A 1 93 ? -6.376 -6.873 -21.822 1.00 96.44 93 ARG A O 1
ATOM 742 N N . ASP A 1 94 ? -4.687 -5.537 -22.404 1.00 96.50 94 ASP A N 1
ATOM 743 C CA . ASP A 1 94 ? -4.273 -6.289 -23.591 1.00 96.50 94 ASP A CA 1
ATOM 744 C C . ASP A 1 94 ? -3.853 -7.739 -23.281 1.00 96.50 94 ASP A C 1
ATOM 746 O O . ASP A 1 94 ? -4.018 -8.619 -24.126 1.00 96.50 94 ASP A O 1
ATOM 750 N N . ILE A 1 95 ? -3.376 -8.010 -22.061 1.00 95.31 95 ILE A N 1
ATOM 751 C CA . ILE A 1 95 ? -3.026 -9.357 -21.585 1.00 95.31 95 ILE A CA 1
ATOM 752 C C . ILE A 1 95 ? -4.200 -10.011 -20.845 1.00 95.31 95 ILE A C 1
ATOM 754 O O . ILE A 1 95 ? -4.419 -11.218 -20.971 1.00 95.31 95 ILE A O 1
ATOM 758 N N . LEU A 1 96 ? -4.971 -9.238 -20.074 1.00 96.81 96 LEU A N 1
ATOM 759 C CA . LEU A 1 96 ? -6.073 -9.775 -19.269 1.00 96.81 96 LEU A CA 1
ATOM 760 C C . LEU A 1 96 ? -7.354 -10.035 -20.068 1.00 96.81 96 LEU A C 1
ATOM 762 O O . LEU A 1 96 ? -8.015 -11.037 -19.805 1.00 96.81 96 LEU A O 1
ATOM 766 N N . ASP A 1 97 ? -7.699 -9.193 -21.045 1.00 97.56 97 ASP A N 1
ATOM 767 C CA . ASP A 1 97 ? -8.902 -9.357 -21.873 1.00 97.56 97 ASP A CA 1
ATOM 768 C C . ASP A 1 97 ? -8.920 -10.719 -22.595 1.00 97.56 97 ASP A C 1
ATOM 770 O O . ASP A 1 97 ? -9.947 -11.400 -22.536 1.00 97.56 97 ASP A O 1
ATOM 774 N N . PRO A 1 98 ? -7.818 -11.196 -23.218 1.00 98.06 98 PRO A N 1
ATOM 775 C CA . PRO A 1 98 ? -7.787 -12.529 -23.819 1.00 98.06 98 PRO A CA 1
ATOM 776 C C . PRO A 1 98 ? -7.980 -13.668 -22.812 1.00 98.06 98 PRO A C 1
ATOM 778 O O . PRO A 1 98 ? -8.623 -14.668 -23.138 1.00 98.06 98 PRO A O 1
ATOM 781 N N . ILE A 1 99 ? -7.442 -13.529 -21.594 1.00 97.75 99 ILE A N 1
ATOM 782 C CA . ILE A 1 99 ? -7.610 -14.525 -20.527 1.00 97.75 99 ILE A CA 1
ATOM 783 C C . ILE A 1 99 ? -9.071 -14.542 -20.072 1.00 97.75 99 ILE A C 1
ATOM 785 O O . ILE A 1 99 ? -9.686 -15.606 -20.031 1.00 97.75 99 ILE A O 1
ATOM 789 N N . ASP A 1 100 ? -9.652 -13.374 -19.797 1.00 96.81 100 ASP A N 1
ATOM 790 C CA . ASP A 1 100 ? -11.061 -13.246 -19.420 1.00 96.81 100 ASP A CA 1
ATOM 791 C C . ASP A 1 100 ? -11.983 -13.845 -20.497 1.00 96.81 100 ASP A C 1
ATOM 793 O O . ASP A 1 100 ? -12.865 -14.641 -20.171 1.00 96.81 100 ASP A O 1
ATOM 797 N N . ALA A 1 101 ? -11.725 -13.553 -21.777 1.00 97.50 101 ALA A N 1
ATOM 798 C CA . ALA A 1 101 ? -12.493 -14.079 -22.905 1.00 97.50 101 ALA A CA 1
ATOM 799 C C . ALA A 1 101 ? -12.354 -15.603 -23.079 1.00 97.50 101 ALA A C 1
ATOM 801 O O . ALA A 1 101 ? -13.308 -16.274 -23.479 1.00 97.50 101 ALA A O 1
ATOM 802 N N . LEU A 1 102 ? -11.179 -16.172 -22.787 1.00 97.94 102 LEU A N 1
ATOM 803 C CA . LEU A 1 102 ? -10.982 -17.623 -22.763 1.00 97.94 102 LEU A CA 1
ATOM 804 C C . LEU A 1 102 ? -11.845 -18.264 -21.673 1.00 97.94 102 LEU A C 1
ATOM 806 O O . LEU A 1 102 ? -12.529 -19.250 -21.934 1.00 97.94 102 LEU A O 1
ATOM 810 N N . PHE A 1 103 ? -11.853 -17.682 -20.476 1.00 97.62 103 PHE A N 1
ATOM 811 C CA . PHE A 1 103 ? -12.678 -18.166 -19.375 1.00 97.62 103 PHE A CA 1
ATOM 812 C C . PHE A 1 103 ? -14.178 -18.021 -19.649 1.00 97.62 103 PHE A C 1
ATOM 814 O O . PHE A 1 103 ? -14.934 -18.919 -19.297 1.00 97.62 103 PHE A O 1
ATOM 821 N N . ASP A 1 104 ? -14.615 -16.937 -20.294 1.00 96.31 104 ASP A N 1
ATOM 822 C CA . ASP A 1 104 ? -16.014 -16.778 -20.714 1.00 96.31 104 ASP A CA 1
ATOM 823 C C . ASP A 1 104 ? -16.459 -17.867 -21.692 1.00 96.31 104 ASP A C 1
ATOM 825 O O . ASP A 1 104 ? -17.595 -18.332 -21.625 1.00 96.31 104 ASP A O 1
ATOM 829 N N . ARG A 1 105 ? -15.563 -18.290 -22.589 1.00 98.06 105 ARG A N 1
ATOM 830 C CA . ARG A 1 105 ? -15.871 -19.300 -23.602 1.00 98.06 105 ARG A CA 1
ATOM 831 C C . ARG A 1 105 ? -15.816 -20.728 -23.065 1.00 98.06 105 ARG A C 1
ATOM 833 O O . ARG A 1 105 ? -16.710 -21.512 -23.358 1.00 98.06 105 ARG A O 1
ATOM 840 N N . GLU A 1 106 ? -14.762 -21.075 -22.331 1.00 98.31 106 GLU A N 1
ATOM 841 C CA . GLU A 1 106 ? -14.478 -22.468 -21.951 1.00 98.31 106 GLU A CA 1
ATOM 842 C C . GLU A 1 106 ? -14.995 -22.818 -20.548 1.00 98.31 106 GLU A C 1
ATOM 844 O O . GLU A 1 106 ? -15.290 -23.978 -20.265 1.00 98.31 106 GLU A O 1
ATOM 849 N N . PHE A 1 107 ? -15.111 -21.826 -19.658 1.00 97.19 107 PHE A N 1
ATOM 850 C CA . PHE A 1 107 ? -15.430 -22.026 -18.240 1.00 97.19 107 PHE A CA 1
ATOM 851 C C . PHE A 1 107 ? -16.475 -21.015 -17.719 1.00 97.19 107 PHE A C 1
ATOM 853 O O . PHE A 1 107 ? -16.225 -20.348 -16.706 1.00 97.19 107 PHE A O 1
ATOM 860 N N . PRO A 1 108 ? -17.647 -20.875 -18.374 1.00 96.00 108 PRO A N 1
ATOM 861 C CA . PRO A 1 108 ? -18.642 -19.863 -18.010 1.00 96.00 108 PRO A CA 1
ATOM 862 C C . PRO A 1 108 ? -19.161 -20.010 -16.571 1.00 96.00 108 PRO A C 1
ATOM 864 O O . PRO A 1 108 ? -19.410 -19.002 -15.918 1.00 96.00 108 PRO A O 1
ATOM 867 N N . ASP A 1 109 ? -19.235 -21.239 -16.051 1.00 96.56 109 ASP A N 1
ATOM 868 C CA . ASP A 1 109 ? -19.748 -21.536 -14.705 1.00 96.56 109 ASP A CA 1
ATOM 869 C C . ASP A 1 109 ? -18.658 -21.527 -13.611 1.00 96.56 109 ASP A C 1
ATOM 871 O O . ASP A 1 109 ? -18.914 -21.860 -12.449 1.00 96.56 109 ASP A O 1
ATOM 875 N N . TYR A 1 110 ? -17.411 -21.174 -13.952 1.00 96.12 110 TYR A N 1
ATOM 876 C CA . TYR A 1 110 ? -16.318 -21.133 -12.982 1.00 96.12 110 TYR A CA 1
ATOM 877 C C . TYR A 1 110 ? -16.392 -19.872 -12.111 1.00 96.12 110 TYR A C 1
ATOM 879 O O . TYR A 1 110 ? -15.941 -18.787 -12.486 1.00 96.12 110 TYR A O 1
ATOM 887 N N . HIS A 1 111 ? -16.919 -20.042 -10.898 1.00 93.75 111 HIS A N 1
ATOM 888 C CA . HIS A 1 111 ? -17.056 -18.987 -9.893 1.00 93.75 111 HIS A CA 1
ATOM 889 C C . HIS A 1 111 ? -16.307 -19.361 -8.609 1.00 93.75 111 HIS A C 1
ATOM 891 O O . HIS A 1 111 ? -16.921 -19.802 -7.635 1.00 93.75 111 HIS A O 1
ATOM 897 N N . PRO A 1 112 ? -14.970 -19.222 -8.590 1.00 95.06 112 PRO A N 1
ATOM 898 C CA . PRO A 1 112 ? -14.190 -19.582 -7.419 1.00 95.06 112 PRO A CA 1
ATOM 899 C C . PRO A 1 112 ? -14.555 -18.690 -6.230 1.00 95.06 112 PRO A C 1
ATOM 901 O O . PRO A 1 112 ? -14.655 -17.466 -6.346 1.00 95.06 112 PRO A O 1
ATOM 904 N N . TRP A 1 113 ? -14.729 -19.315 -5.068 1.00 92.00 113 TRP A N 1
ATOM 905 C CA . TRP A 1 113 ? -14.874 -18.588 -3.814 1.00 92.00 113 TRP A CA 1
ATOM 906 C C . TRP A 1 113 ? -13.577 -17.831 -3.493 1.00 92.00 113 TRP A C 1
ATOM 908 O O . TRP A 1 113 ? -12.493 -18.333 -3.805 1.00 92.00 113 TRP A O 1
ATOM 918 N N . PRO A 1 114 ? -13.648 -16.677 -2.810 1.00 91.94 114 PRO A N 1
ATOM 919 C CA . PRO A 1 114 ? -14.851 -15.907 -2.452 1.00 91.94 114 PRO A CA 1
ATOM 920 C C . PRO A 1 114 ? -15.257 -14.801 -3.420 1.00 91.94 114 PRO A C 1
ATOM 922 O O . PRO A 1 114 ? -16.416 -14.403 -3.400 1.00 91.94 114 PRO A O 1
ATOM 925 N N . TRP A 1 115 ? -14.339 -14.271 -4.226 1.00 92.12 115 TRP A N 1
ATOM 926 C CA . TRP A 1 115 ? -14.597 -13.047 -5.002 1.00 92.12 115 TRP A CA 1
ATOM 927 C C . TRP A 1 115 ? -14.898 -13.317 -6.481 1.00 92.12 115 TRP A C 1
ATOM 929 O O . TRP A 1 115 ? -15.090 -12.389 -7.264 1.00 92.12 115 TRP A O 1
ATOM 939 N N . GLY A 1 116 ? -14.965 -14.590 -6.872 1.00 94.44 116 GLY A N 1
ATOM 940 C CA . GLY A 1 116 ? -15.248 -14.995 -8.235 1.00 94.44 116 GLY A CA 1
ATOM 941 C C . GLY A 1 116 ? -14.030 -14.934 -9.150 1.00 94.44 116 GLY A C 1
ATOM 942 O O . GLY A 1 116 ? -12.876 -14.795 -8.741 1.00 94.44 116 GLY A O 1
ATOM 943 N N . ARG A 1 117 ? -14.316 -15.081 -10.439 1.00 94.69 117 ARG A N 1
ATOM 944 C CA . ARG A 1 117 ? -13.329 -15.398 -11.468 1.00 94.69 117 ARG A CA 1
ATOM 945 C C . ARG A 1 117 ? -12.336 -14.278 -11.755 1.00 94.69 117 ARG A C 1
ATOM 947 O O . ARG A 1 117 ? -11.140 -14.533 -11.798 1.00 94.69 117 ARG A O 1
ATOM 954 N N . ARG A 1 118 ? -12.813 -13.042 -11.938 1.00 92.75 118 ARG A N 1
ATOM 955 C CA . ARG A 1 118 ? -11.943 -11.906 -12.289 1.00 92.75 118 ARG A CA 1
ATOM 956 C C . ARG A 1 118 ? -10.903 -11.609 -11.198 1.00 92.75 118 ARG A C 1
ATOM 958 O O . ARG A 1 118 ? -9.726 -11.539 -11.538 1.00 92.75 118 ARG A O 1
ATOM 965 N N . PRO A 1 119 ? -11.265 -11.529 -9.900 1.00 94.00 119 PRO A N 1
ATOM 966 C CA . PRO A 1 119 ? -10.268 -11.398 -8.837 1.00 94.00 119 PRO A CA 1
ATOM 967 C C . PRO A 1 119 ? -9.319 -12.594 -8.755 1.00 94.00 119 PRO A C 1
ATOM 969 O O . PRO A 1 119 ? -8.131 -12.403 -8.529 1.00 94.00 119 PRO A O 1
ATOM 972 N N . HIS A 1 120 ? -9.809 -13.817 -8.994 1.00 95.69 120 HIS A N 1
ATOM 973 C CA . HIS A 1 120 ? -8.946 -14.999 -9.047 1.00 95.69 120 HIS A CA 1
ATOM 974 C C . HIS A 1 120 ? -7.882 -14.864 -10.150 1.00 95.69 120 HIS A C 1
ATOM 976 O O . HIS A 1 120 ? -6.699 -15.071 -9.891 1.00 95.69 120 HIS A O 1
ATOM 982 N N . ILE A 1 121 ? -8.278 -14.470 -11.364 1.00 96.06 121 ILE A N 1
ATOM 983 C CA . ILE A 1 121 ? -7.347 -14.228 -12.476 1.00 96.06 121 ILE A CA 1
ATOM 984 C C . ILE A 1 121 ? -6.366 -13.104 -12.122 1.00 96.06 121 ILE A C 1
ATOM 986 O O . ILE A 1 121 ? -5.165 -13.262 -12.329 1.00 96.06 121 ILE A O 1
ATOM 990 N N . ALA A 1 122 ? -6.842 -11.998 -11.540 1.00 95.38 122 ALA A N 1
ATOM 991 C CA . ALA A 1 122 ? -5.982 -10.894 -11.115 1.00 95.38 122 ALA A CA 1
ATOM 992 C C . ALA A 1 122 ? -4.920 -11.344 -10.097 1.00 95.38 122 ALA A C 1
ATOM 994 O O . ALA A 1 122 ? -3.756 -10.972 -10.234 1.00 95.38 122 ALA A O 1
ATOM 995 N N . VAL A 1 123 ? -5.287 -12.198 -9.133 1.00 95.81 123 VAL A N 1
ATOM 996 C CA . VAL A 1 123 ? -4.333 -12.789 -8.183 1.00 95.81 123 VAL A CA 1
ATOM 997 C C . VAL A 1 123 ? -3.240 -13.560 -8.912 1.00 95.81 123 VAL A C 1
ATOM 999 O O . VAL A 1 123 ? -2.064 -13.288 -8.696 1.00 95.81 123 VAL A O 1
ATOM 1002 N N . LEU A 1 124 ? -3.613 -14.479 -9.803 1.00 96.62 124 LEU A N 1
ATOM 1003 C CA . LEU A 1 124 ? -2.642 -15.326 -10.497 1.00 96.62 124 LEU A CA 1
ATOM 1004 C C . LEU A 1 124 ? -1.741 -14.531 -11.448 1.00 96.62 124 LEU A C 1
ATOM 1006 O O . LEU A 1 124 ? -0.535 -14.762 -11.500 1.00 96.62 124 LEU A O 1
ATOM 1010 N N . VAL A 1 125 ? -2.319 -13.597 -12.200 1.00 96.94 125 VAL A N 1
ATOM 1011 C CA . VAL A 1 125 ? -1.601 -12.885 -13.259 1.00 96.94 125 VAL A CA 1
ATOM 1012 C C . VAL A 1 125 ? -0.904 -11.642 -12.712 1.00 96.94 125 VAL A C 1
ATOM 1014 O O . VAL A 1 125 ? 0.314 -11.536 -12.792 1.00 96.94 125 VAL A O 1
ATOM 1017 N N . ARG A 1 126 ? -1.641 -10.689 -12.133 1.00 96.62 126 ARG A N 1
ATOM 1018 C CA . ARG A 1 126 ? -1.070 -9.403 -11.699 1.00 96.62 126 ARG A CA 1
ATOM 1019 C C . ARG A 1 126 ? -0.318 -9.515 -10.378 1.00 96.62 126 ARG A C 1
ATOM 1021 O O . ARG A 1 126 ? 0.763 -8.953 -10.259 1.00 96.62 126 ARG A O 1
ATOM 1028 N N . HIS A 1 127 ? -0.888 -10.213 -9.398 1.00 97.06 127 HIS A N 1
ATOM 1029 C CA . HIS A 1 127 ? -0.387 -10.189 -8.015 1.00 97.06 127 HIS A CA 1
ATOM 1030 C C . HIS A 1 127 ? 0.587 -11.327 -7.685 1.00 97.06 127 HIS A C 1
ATOM 1032 O O . HIS A 1 127 ? 1.140 -11.351 -6.589 1.00 97.06 127 HIS A O 1
ATOM 1038 N N . ILE A 1 128 ? 0.803 -12.253 -8.624 1.00 96.81 128 ILE A N 1
ATOM 1039 C CA . ILE A 1 128 ? 1.802 -13.322 -8.528 1.00 96.81 128 ILE A CA 1
ATOM 1040 C C . ILE A 1 128 ? 2.738 -13.229 -9.732 1.00 96.81 128 ILE A C 1
ATOM 1042 O O . ILE A 1 128 ? 3.857 -12.754 -9.577 1.00 96.81 128 ILE A O 1
ATOM 1046 N N . LEU A 1 129 ? 2.275 -13.589 -10.936 1.00 97.19 129 LEU A N 1
ATOM 1047 C CA . LEU A 1 129 ? 3.151 -13.729 -12.106 1.00 97.19 129 LEU A CA 1
ATOM 1048 C C . LEU A 1 129 ? 3.887 -12.431 -12.481 1.00 97.19 129 LEU A C 1
ATOM 1050 O O . LEU A 1 129 ? 5.092 -12.454 -12.710 1.00 97.19 129 LEU A O 1
ATOM 1054 N N . LEU A 1 130 ? 3.183 -11.297 -12.547 1.00 96.38 130 LEU A N 1
ATOM 1055 C CA . LEU A 1 130 ? 3.801 -10.000 -12.856 1.00 96.38 130 LEU A CA 1
ATOM 1056 C C . LEU A 1 130 ? 4.501 -9.369 -11.642 1.00 96.38 130 LEU A C 1
ATOM 1058 O O . LEU A 1 130 ? 5.415 -8.564 -11.813 1.00 96.38 130 LEU A O 1
ATOM 1062 N N . ALA A 1 131 ? 4.070 -9.708 -10.425 1.00 97.19 131 ALA A N 1
ATOM 1063 C CA . ALA A 1 131 ? 4.626 -9.158 -9.191 1.00 97.19 131 ALA A CA 1
ATOM 1064 C C . ALA A 1 131 ? 5.977 -9.788 -8.819 1.00 97.19 131 ALA A C 1
ATOM 1066 O O . ALA A 1 131 ? 6.832 -9.108 -8.255 1.00 97.19 131 ALA A O 1
ATOM 1067 N N . GLU A 1 132 ? 6.173 -11.071 -9.126 1.00 96.69 132 GLU A N 1
ATOM 1068 C CA . GLU A 1 132 ? 7.344 -11.846 -8.709 1.00 96.69 132 GLU A CA 1
ATOM 1069 C C . GLU A 1 132 ? 8.672 -11.264 -9.237 1.00 96.69 132 GLU A C 1
ATOM 1071 O O . GLU A 1 132 ? 9.543 -10.983 -8.410 1.00 96.69 132 GLU A O 1
ATOM 1076 N N . PRO A 1 133 ? 8.827 -10.921 -10.534 1.00 97.00 133 PRO A N 1
ATOM 1077 C CA . PRO A 1 133 ? 10.044 -10.259 -11.013 1.00 97.00 133 PRO A CA 1
ATOM 1078 C C . PRO A 1 133 ? 10.286 -8.888 -10.365 1.00 97.00 133 PRO A C 1
ATOM 1080 O O . PRO A 1 133 ? 11.426 -8.511 -10.101 1.00 97.00 133 PRO A O 1
ATOM 1083 N N . LEU A 1 134 ? 9.222 -8.140 -10.050 1.00 97.12 134 LEU A N 1
ATOM 1084 C CA . LEU A 1 134 ? 9.352 -6.836 -9.392 1.00 97.12 134 LEU A CA 1
ATOM 1085 C C . LEU A 1 134 ? 9.849 -6.950 -7.948 1.00 97.12 134 LEU A C 1
ATOM 1087 O O . LEU A 1 134 ? 10.474 -6.012 -7.451 1.00 97.12 134 LEU A O 1
ATOM 1091 N N . ALA A 1 135 ? 9.604 -8.076 -7.272 1.00 96.38 135 ALA A N 1
ATOM 1092 C CA . ALA A 1 135 ? 10.179 -8.330 -5.955 1.00 96.38 135 ALA A CA 1
ATOM 1093 C C . ALA A 1 135 ? 11.710 -8.472 -6.034 1.00 96.38 135 ALA A C 1
ATOM 1095 O O . ALA A 1 135 ? 12.422 -7.926 -5.187 1.00 96.38 135 ALA A O 1
ATOM 1096 N N . GLU A 1 136 ? 12.220 -9.136 -7.076 1.00 96.88 136 GLU A N 1
ATOM 1097 C CA . GLU A 1 136 ? 13.659 -9.231 -7.343 1.00 96.88 136 GLU A CA 1
ATOM 1098 C C . GLU A 1 136 ? 14.253 -7.870 -7.726 1.00 96.88 136 GLU A C 1
ATOM 1100 O O . GLU A 1 136 ? 15.247 -7.449 -7.132 1.00 96.88 136 GLU A O 1
ATOM 1105 N N . GLU A 1 137 ? 13.606 -7.127 -8.632 1.00 97.69 137 GLU A N 1
ATOM 1106 C CA . GLU A 1 137 ? 14.051 -5.778 -9.010 1.00 97.69 137 GLU A CA 1
ATOM 1107 C C . GLU A 1 137 ? 14.080 -4.819 -7.814 1.00 97.69 137 GLU A C 1
ATOM 1109 O O . GLU A 1 137 ? 14.980 -3.980 -7.700 1.00 97.69 137 GLU A O 1
ATOM 1114 N N . TRP A 1 138 ? 13.106 -4.933 -6.904 1.00 97.88 138 TRP A N 1
ATOM 1115 C CA . TRP A 1 138 ? 13.096 -4.185 -5.653 1.00 97.88 138 TRP A CA 1
ATOM 1116 C C . TRP A 1 138 ? 14.276 -4.573 -4.763 1.00 97.88 138 TRP A C 1
ATOM 1118 O O . TRP A 1 138 ? 14.971 -3.685 -4.268 1.00 97.88 138 TRP A O 1
ATOM 1128 N N . ALA A 1 139 ? 14.552 -5.869 -4.597 1.00 97.62 139 ALA A N 1
ATOM 1129 C CA . ALA A 1 139 ? 15.686 -6.346 -3.808 1.00 97.62 139 ALA A CA 1
ATOM 1130 C C . ALA A 1 139 ? 17.027 -5.864 -4.386 1.00 97.62 139 ALA A C 1
ATOM 1132 O O . ALA A 1 139 ? 17.913 -5.442 -3.636 1.00 97.62 139 ALA A O 1
ATOM 1133 N N . ASP A 1 140 ? 17.153 -5.828 -5.714 1.00 98.06 140 ASP A N 1
ATOM 1134 C CA . ASP A 1 140 ? 18.322 -5.295 -6.410 1.00 98.06 140 ASP A CA 1
ATOM 1135 C C . ASP A 1 140 ? 18.574 -3.825 -6.108 1.00 98.06 140 ASP A C 1
ATOM 1137 O O . ASP A 1 140 ? 19.734 -3.414 -5.993 1.00 98.06 140 ASP A O 1
ATOM 1141 N N . ARG A 1 141 ? 17.516 -3.038 -5.863 1.00 98.12 141 ARG A N 1
ATOM 1142 C CA . ARG A 1 141 ? 17.697 -1.662 -5.397 1.00 98.12 141 ARG A CA 1
ATOM 1143 C C . ARG A 1 141 ? 18.472 -1.618 -4.108 1.00 98.12 141 ARG A C 1
ATOM 1145 O O . ARG A 1 141 ? 19.155 -0.634 -3.913 1.00 98.12 141 ARG A O 1
ATOM 1152 N N . PHE A 1 142 ? 18.446 -2.624 -3.243 1.00 98.06 142 PHE A N 1
ATOM 1153 C CA . PHE A 1 142 ? 19.175 -2.616 -1.971 1.00 98.06 142 PHE A CA 1
ATOM 1154 C C . PHE A 1 142 ? 20.494 -3.398 -2.012 1.00 98.06 142 PHE A C 1
ATOM 1156 O O . PHE A 1 142 ? 21.189 -3.496 -0.998 1.00 98.06 142 PHE A O 1
ATOM 1163 N N . ARG A 1 143 ? 20.904 -3.896 -3.183 1.00 98.06 143 ARG A N 1
ATOM 1164 C CA . ARG A 1 143 ? 22.188 -4.579 -3.354 1.00 98.06 143 ARG A CA 1
ATOM 1165 C C . ARG A 1 143 ? 23.347 -3.647 -2.987 1.00 98.06 143 ARG A C 1
ATOM 1167 O O . ARG A 1 143 ? 23.456 -2.534 -3.494 1.00 98.06 143 ARG A O 1
ATOM 1174 N N . GLY A 1 144 ? 24.217 -4.112 -2.090 1.00 98.00 144 GLY A N 1
ATOM 1175 C CA . GLY A 1 144 ? 25.384 -3.355 -1.626 1.00 98.00 144 GLY A CA 1
ATOM 1176 C C . GLY A 1 144 ? 25.084 -2.232 -0.624 1.00 98.00 144 GLY A C 1
ATOM 1177 O O . GLY A 1 144 ? 26.004 -1.499 -0.273 1.00 98.00 144 GLY A O 1
ATOM 1178 N N . VAL A 1 145 ? 23.840 -2.094 -0.147 1.00 98.25 145 VAL A N 1
ATOM 1179 C CA . VAL A 1 145 ? 23.502 -1.153 0.933 1.00 98.25 145 VAL A CA 1
ATOM 1180 C C . VAL A 1 145 ? 24.182 -1.589 2.229 1.00 98.25 145 VAL A C 1
ATOM 1182 O O . VAL A 1 145 ? 23.996 -2.718 2.683 1.00 98.25 145 VAL A O 1
ATOM 1185 N N . THR A 1 146 ? 24.958 -0.692 2.839 1.00 98.56 146 THR A N 1
ATOM 1186 C CA . THR A 1 146 ? 25.594 -0.954 4.140 1.00 98.56 146 THR A CA 1
ATOM 1187 C C . THR A 1 146 ? 24.595 -0.792 5.293 1.00 98.56 146 THR A C 1
ATOM 1189 O O . THR A 1 146 ? 23.570 -0.122 5.127 1.00 98.56 146 THR A O 1
ATOM 1192 N N . PRO A 1 147 ? 24.875 -1.336 6.491 1.00 98.44 147 PRO A N 1
ATOM 1193 C CA . PRO A 1 147 ? 24.031 -1.117 7.667 1.00 98.44 147 PRO A CA 1
ATOM 1194 C C . PRO A 1 147 ? 23.779 0.366 7.985 1.00 98.44 147 PRO A C 1
ATOM 1196 O O . PRO A 1 147 ? 22.667 0.740 8.355 1.00 98.44 147 PRO A O 1
ATOM 1199 N N . GLU A 1 148 ? 24.773 1.235 7.792 1.00 98.50 148 GLU A N 1
ATOM 1200 C CA . GLU A 1 148 ? 24.660 2.678 8.035 1.00 98.50 148 GLU A CA 1
ATOM 1201 C C . GLU A 1 148 ? 23.724 3.348 7.024 1.00 98.50 148 GLU A C 1
ATOM 1203 O O . GLU A 1 148 ? 22.898 4.182 7.398 1.00 98.50 148 GLU A O 1
ATOM 1208 N N . GLN A 1 149 ? 23.819 2.957 5.749 1.00 98.38 149 GLN A N 1
ATOM 1209 C CA . GLN A 1 149 ? 22.919 3.429 4.698 1.00 98.38 149 GLN A CA 1
ATOM 1210 C C . GLN A 1 149 ? 21.492 2.918 4.922 1.00 98.38 149 GLN A C 1
ATOM 1212 O O . GLN A 1 149 ? 20.545 3.688 4.794 1.00 98.38 149 GLN A O 1
ATOM 1217 N N . ALA A 1 150 ? 21.327 1.650 5.311 1.00 98.19 150 ALA A N 1
ATOM 1218 C CA . ALA A 1 150 ? 20.027 1.086 5.666 1.00 98.19 150 ALA A CA 1
ATOM 1219 C C . ALA A 1 150 ? 19.395 1.832 6.851 1.00 98.19 150 ALA A C 1
ATOM 1221 O O . ALA A 1 150 ? 18.203 2.137 6.821 1.00 98.19 150 ALA A O 1
ATOM 1222 N N . ALA A 1 151 ? 20.190 2.185 7.866 1.00 98.25 151 ALA A N 1
ATOM 1223 C CA . ALA A 1 151 ? 19.726 2.990 8.989 1.00 98.25 151 ALA A CA 1
ATOM 1224 C C . ALA A 1 151 ? 19.286 4.396 8.549 1.00 98.25 151 ALA A C 1
ATOM 1226 O O . ALA A 1 151 ? 18.261 4.875 9.028 1.00 98.25 151 ALA A O 1
ATOM 1227 N N . GLU A 1 152 ? 20.009 5.047 7.631 1.00 98.06 152 GLU A N 1
ATOM 1228 C CA . GLU A 1 152 ? 19.595 6.346 7.078 1.00 98.06 152 GLU A CA 1
ATOM 1229 C C . GLU A 1 152 ? 18.291 6.241 6.277 1.00 98.06 152 GLU A C 1
ATOM 1231 O O . GLU A 1 152 ? 17.378 7.025 6.515 1.00 98.06 152 GLU A O 1
ATOM 1236 N N . LEU A 1 153 ? 18.149 5.231 5.414 1.00 98.06 153 LEU A N 1
ATOM 1237 C CA . LEU A 1 153 ? 16.900 4.975 4.685 1.00 98.06 153 LEU A CA 1
ATOM 1238 C C . LEU A 1 153 ? 15.733 4.693 5.646 1.00 98.06 153 LEU A C 1
ATOM 1240 O O . LEU A 1 153 ? 14.621 5.168 5.444 1.00 98.06 153 LEU A O 1
ATOM 1244 N N . GLY A 1 154 ? 15.982 3.969 6.740 1.00 97.44 154 GLY A N 1
ATOM 1245 C CA . GLY A 1 154 ? 14.989 3.750 7.792 1.00 97.44 154 GLY A CA 1
ATOM 1246 C C . GLY A 1 154 ? 14.568 5.038 8.512 1.00 97.44 154 GLY A C 1
ATOM 1247 O O . GLY A 1 154 ? 13.414 5.158 8.931 1.00 97.44 154 GLY A O 1
ATOM 1248 N N . ARG A 1 155 ? 15.460 6.037 8.629 1.00 97.62 155 ARG A N 1
ATOM 1249 C CA . ARG A 1 155 ? 15.132 7.343 9.236 1.00 97.62 155 ARG A CA 1
ATOM 1250 C C . ARG A 1 155 ? 14.126 8.137 8.413 1.00 97.62 155 ARG A C 1
ATOM 1252 O O . ARG A 1 155 ? 13.432 8.966 9.005 1.00 97.62 155 ARG A O 1
ATOM 1259 N N . ASP A 1 156 ? 13.978 7.869 7.119 1.00 97.81 156 ASP A N 1
ATOM 1260 C CA . ASP A 1 156 ? 12.951 8.508 6.282 1.00 97.81 156 ASP A CA 1
ATOM 1261 C C . ASP A 1 156 ? 11.529 8.184 6.765 1.00 97.81 156 ASP A C 1
ATOM 1263 O O . ASP A 1 156 ? 10.618 8.994 6.629 1.00 97.81 156 ASP A O 1
ATOM 1267 N N . PHE A 1 157 ? 11.350 7.062 7.468 1.00 97.25 157 PHE A N 1
ATOM 1268 C CA . PHE A 1 157 ? 10.092 6.701 8.124 1.00 97.25 157 PHE A CA 1
ATOM 1269 C C . PHE A 1 157 ? 9.959 7.276 9.541 1.00 97.25 157 PHE A C 1
ATOM 1271 O O . PHE A 1 157 ? 9.011 6.948 10.262 1.00 97.25 157 PHE A O 1
ATOM 1278 N N . SER A 1 158 ? 10.889 8.109 10.010 1.00 96.81 158 SER A N 1
ATOM 1279 C CA . SER A 1 158 ? 10.775 8.749 11.324 1.00 96.81 158 SER A CA 1
ATOM 1280 C C . SER A 1 158 ? 9.618 9.753 11.353 1.00 96.81 158 SER A C 1
ATOM 1282 O O . SER A 1 158 ? 9.189 10.292 10.335 1.00 96.81 158 SER A O 1
ATOM 1284 N N . PHE A 1 159 ? 9.082 10.022 12.545 1.00 95.19 159 PHE A N 1
ATOM 1285 C CA . PHE A 1 159 ? 7.975 10.973 12.691 1.00 95.19 159 PHE A CA 1
ATOM 1286 C C . PHE A 1 159 ? 8.332 12.365 12.136 1.00 95.19 159 PHE A C 1
ATOM 1288 O O . PHE A 1 159 ? 7.514 12.984 11.467 1.00 95.19 159 PHE A O 1
ATOM 1295 N N . ALA A 1 160 ? 9.580 12.803 12.337 1.00 95.19 160 ALA A N 1
ATOM 1296 C CA . ALA A 1 160 ? 10.084 14.094 11.872 1.00 95.19 160 ALA A CA 1
ATOM 1297 C C . ALA A 1 160 ? 10.269 14.195 10.345 1.00 95.19 160 ALA A C 1
ATOM 1299 O O . ALA A 1 160 ? 10.356 15.306 9.834 1.00 95.19 160 ALA A O 1
ATOM 1300 N N . ARG A 1 161 ? 10.340 13.066 9.624 1.00 95.69 161 ARG A N 1
ATOM 1301 C CA . ARG A 1 161 ? 10.550 13.008 8.161 1.00 95.69 161 ARG A CA 1
ATOM 1302 C C . ARG A 1 161 ? 9.338 12.489 7.379 1.00 95.69 161 ARG A C 1
ATOM 1304 O O . ARG A 1 161 ? 9.431 12.192 6.195 1.00 95.69 161 ARG A O 1
ATOM 1311 N N . THR A 1 162 ? 8.197 12.367 8.050 1.00 96.38 162 THR A N 1
ATOM 1312 C CA . THR A 1 162 ? 6.932 11.954 7.435 1.00 96.38 162 THR A CA 1
ATOM 1313 C C . THR A 1 162 ? 5.934 13.100 7.505 1.00 96.38 162 THR A C 1
ATOM 1315 O O . THR A 1 162 ? 5.911 13.848 8.485 1.00 96.38 162 THR A O 1
ATOM 1318 N N . HIS A 1 163 ? 5.079 13.214 6.497 1.00 94.06 163 HIS A N 1
ATOM 1319 C CA . HIS A 1 163 ? 4.002 14.196 6.448 1.00 94.06 163 HIS A CA 1
ATOM 1320 C C . HIS A 1 163 ? 2.735 13.618 7.069 1.00 94.06 163 HIS A C 1
ATOM 1322 O O . HIS A 1 163 ? 2.355 12.489 6.764 1.00 94.06 163 HIS A O 1
ATOM 1328 N N . GLU A 1 164 ? 2.083 14.384 7.942 1.00 93.81 164 GLU A N 1
ATOM 1329 C CA . GLU A 1 164 ? 0.762 14.039 8.469 1.00 93.81 164 GLU A CA 1
ATOM 1330 C C . GLU A 1 164 ? -0.309 14.315 7.414 1.00 93.81 164 GLU A C 1
ATOM 1332 O O . GLU A 1 164 ? -0.336 15.395 6.825 1.00 93.81 164 GLU A O 1
ATOM 1337 N N . ARG A 1 165 ? -1.231 13.369 7.214 1.00 92.56 165 ARG A N 1
ATOM 1338 C CA . ARG A 1 165 ? -2.482 13.636 6.501 1.00 92.56 165 ARG A CA 1
ATOM 1339 C C . ARG A 1 165 ? -3.450 14.315 7.473 1.00 92.56 165 ARG A C 1
ATOM 1341 O O . ARG A 1 165 ? -4.333 13.662 8.024 1.00 92.56 165 ARG A O 1
ATOM 1348 N N . THR A 1 166 ? -3.260 15.615 7.715 1.00 93.19 166 THR A N 1
ATOM 1349 C CA . THR A 1 166 ? -4.006 16.393 8.727 1.00 93.19 166 THR A CA 1
ATOM 1350 C C . THR A 1 166 ? -5.526 16.201 8.656 1.00 93.19 166 THR A C 1
ATOM 1352 O O . THR A 1 166 ? -6.110 15.917 9.698 1.00 93.19 166 THR A O 1
ATOM 1355 N N . PRO A 1 167 ? -6.187 16.224 7.477 1.00 92.38 167 PRO A N 1
ATOM 1356 C CA . PRO A 1 167 ? -7.633 15.994 7.410 1.00 92.38 167 PRO A CA 1
ATOM 1357 C C . PRO A 1 167 ? -8.072 14.624 7.952 1.00 92.38 167 PRO A C 1
ATOM 1359 O O . PRO A 1 167 ? -9.111 14.515 8.601 1.00 92.38 167 PRO A O 1
ATOM 1362 N N . LEU A 1 168 ? -7.272 13.578 7.713 1.00 93.81 168 LEU A N 1
ATOM 1363 C CA . LEU A 1 168 ? -7.511 12.243 8.259 1.00 93.81 168 LEU A CA 1
ATOM 1364 C C . LEU A 1 168 ? -7.253 12.223 9.772 1.00 93.81 168 LEU A C 1
ATOM 1366 O O . LEU A 1 168 ? -8.063 11.688 10.523 1.00 93.81 168 LEU A O 1
ATOM 1370 N N . ALA A 1 169 ? -6.153 12.830 10.225 1.00 94.56 169 ALA A N 1
ATOM 1371 C CA . ALA A 1 169 ? -5.818 12.907 11.645 1.00 94.56 169 ALA A CA 1
ATOM 1372 C C . ALA A 1 169 ? -6.899 13.622 12.461 1.00 94.56 169 ALA A C 1
ATOM 1374 O O . ALA A 1 169 ? -7.290 13.133 13.520 1.00 94.56 169 ALA A O 1
ATOM 1375 N N . ASP A 1 170 ? -7.413 14.738 11.954 1.00 95.12 170 ASP A N 1
ATOM 1376 C CA . ASP A 1 170 ? -8.449 15.514 12.624 1.00 95.12 170 ASP A CA 1
ATOM 1377 C C . ASP A 1 170 ? -9.779 14.761 12.666 1.00 95.12 170 ASP A C 1
ATOM 1379 O O . ASP A 1 170 ? -10.406 14.714 13.722 1.00 95.12 170 ASP A O 1
ATOM 1383 N N . LEU A 1 171 ? -10.166 14.079 11.580 1.00 95.06 171 LEU A N 1
ATOM 1384 C CA . LEU A 1 171 ? -11.357 13.226 11.565 1.00 95.06 171 LEU A CA 1
ATOM 1385 C C . LEU A 1 171 ? -11.291 12.142 12.651 1.00 95.06 171 LEU A C 1
ATOM 1387 O O . LEU A 1 171 ? -12.250 11.967 13.403 1.00 95.06 171 LEU A O 1
ATOM 1391 N N . LEU A 1 172 ? -10.157 11.442 12.763 1.00 95.69 172 LEU A N 1
ATOM 1392 C CA . LEU A 1 172 ? -9.968 10.397 13.774 1.00 95.69 172 LEU A CA 1
ATOM 1393 C C . LEU A 1 172 ? -9.977 10.975 15.193 1.00 95.69 172 LEU A C 1
ATOM 1395 O O . LEU A 1 172 ? -10.615 10.404 16.075 1.00 95.69 172 LEU A O 1
ATOM 1399 N N . ARG A 1 173 ? -9.303 12.114 15.420 1.00 96.38 173 ARG A N 1
ATOM 1400 C CA . ARG A 1 173 ? -9.297 12.803 16.723 1.00 96.38 173 ARG A CA 1
ATOM 1401 C C . ARG A 1 173 ? -10.707 13.210 17.141 1.00 96.38 173 ARG A C 1
ATOM 1403 O O . ARG A 1 173 ? -11.077 12.959 18.284 1.00 96.38 173 ARG A O 1
ATOM 1410 N N . SER A 1 174 ? -11.486 13.799 16.232 1.00 95.81 174 SER A N 1
ATOM 1411 C CA . SER A 1 174 ? -12.878 14.174 16.493 1.00 95.81 174 SER A CA 1
ATOM 1412 C C . SER A 1 174 ? -13.724 12.958 16.862 1.00 95.81 174 SER A C 1
ATOM 1414 O O . SER A 1 174 ? -14.377 12.976 17.897 1.00 95.81 174 SER A O 1
ATOM 1416 N N . HIS A 1 175 ? -13.646 11.876 16.084 1.00 94.69 175 HIS A N 1
ATOM 1417 C CA . HIS A 1 175 ? -14.422 10.665 16.357 1.00 94.69 175 HIS A CA 1
ATOM 1418 C C . HIS A 1 175 ? -14.083 10.034 17.720 1.00 94.69 175 HIS A C 1
ATOM 1420 O O . HIS A 1 175 ? -14.978 9.660 18.474 1.00 94.69 175 HIS A O 1
ATOM 1426 N N . ILE A 1 176 ? -12.793 9.952 18.066 1.00 93.69 176 ILE A N 1
ATOM 1427 C CA . ILE A 1 176 ? -12.343 9.394 19.351 1.00 93.69 176 ILE A CA 1
ATOM 1428 C C . ILE A 1 176 ? -12.757 10.289 20.528 1.00 93.69 176 ILE A C 1
ATOM 1430 O O . ILE A 1 176 ? -13.093 9.773 21.587 1.00 93.69 176 ILE A O 1
ATOM 1434 N N . ALA A 1 177 ? -12.749 11.617 20.370 1.00 92.94 177 ALA A N 1
ATOM 1435 C CA . ALA A 1 177 ? -13.148 12.540 21.437 1.00 92.94 177 ALA A CA 1
ATOM 1436 C C . ALA A 1 177 ? -14.656 12.499 21.752 1.00 92.94 177 ALA A C 1
ATOM 1438 O O . ALA A 1 177 ? -15.063 12.911 22.836 1.00 92.94 177 ALA A O 1
ATOM 1439 N N . GLU A 1 178 ? -15.474 12.026 20.810 1.00 84.25 178 GLU A N 1
ATOM 1440 C CA . GLU A 1 178 ? -16.917 11.809 20.976 1.00 84.25 178 GLU A CA 1
ATOM 1441 C C . GLU A 1 178 ? -17.271 10.435 21.576 1.00 84.25 178 GLU A C 1
ATOM 1443 O O . GLU A 1 178 ? -18.455 10.155 21.781 1.00 84.25 178 GLU A O 1
ATOM 1448 N N . SER A 1 179 ? -16.271 9.570 21.789 1.00 63.75 179 SER A N 1
ATOM 1449 C CA . SER A 1 179 ? -16.434 8.184 22.252 1.00 63.75 179 SER A CA 1
ATOM 1450 C C . SER A 1 179 ? -16.392 8.043 23.773 1.00 63.75 179 SER A C 1
ATOM 1452 O O . SER A 1 179 ? -15.685 8.833 24.438 1.00 63.75 179 SER A O 1
#